Protein AF-A0A0F9SHR1-F1 (afdb_monomer_lite)

Secondary structure (DSSP, 8-state):
-PPP---GGGGGGGGGSTT--SHHHHHHHHT--S--HHHHHHHHHHHHHHHHHHHHHHHHHHTT-----GGGSS--

pLDDT: mean 85.65, std 14.46, range [39.16, 95.75]

Structure (mmCIF, N/CA/C/O backbone):
data_AF-A0A0F9SHR1-F1
#
_entry.id   AF-A0A0F9SHR1-F1
#
loop_
_atom_site.group_PDB
_atom_site.id
_atom_site.type_symbol
_atom_site.label_atom_id
_atom_site.label_alt_id
_atom_site.label_comp_id
_atom_site.label_asym_id
_atom_site.label_entity_id
_atom_site.label_seq_id
_atom_site.pdbx_PDB_ins_code
_atom_site.Cartn_x
_atom_site.Cartn_y
_atom_site.Cartn_z
_atom_site.occupancy
_atom_site.B_iso_or_equiv
_atom_site.auth_seq_id
_atom_site.auth_comp_id
_atom_site.auth_asym_id
_atom_site.auth_atom_id
_atom_site.pdbx_PDB_model_num
ATOM 1 N N . MET A 1 1 ? -5.874 9.775 -15.377 1.00 61.31 1 MET A N 1
ATOM 2 C CA . MET A 1 1 ? -6.020 8.892 -14.197 1.00 61.31 1 MET A CA 1
ATOM 3 C C . MET A 1 1 ? -6.139 9.763 -12.958 1.00 61.31 1 MET A C 1
ATOM 5 O O . MET A 1 1 ? -5.418 10.749 -12.876 1.00 61.31 1 MET A O 1
ATOM 9 N N . LYS A 1 2 ? -7.059 9.455 -12.037 1.00 77.06 2 LYS A N 1
ATOM 10 C CA . LYS A 1 2 ? -7.140 10.154 -10.745 1.00 77.06 2 LYS A CA 1
ATOM 11 C C . LYS A 1 2 ? -5.947 9.712 -9.889 1.00 77.06 2 LYS A C 1
ATOM 13 O O . LYS A 1 2 ? -5.743 8.509 -9.755 1.00 77.06 2 LYS A O 1
ATOM 18 N N . LYS A 1 3 ? -5.165 10.663 -9.365 1.00 89.62 3 LYS A N 1
ATOM 19 C CA . LYS A 1 3 ? -4.041 10.378 -8.458 1.00 89.62 3 LYS A CA 1
ATOM 20 C C . LYS A 1 3 ? -4.594 9.711 -7.195 1.00 89.62 3 LYS A C 1
ATOM 22 O O . LYS A 1 3 ? -5.551 10.218 -6.611 1.00 89.62 3 LYS A O 1
ATOM 27 N N . TRP A 1 4 ? -4.040 8.563 -6.825 1.00 94.00 4 TRP A N 1
ATOM 28 C CA . TRP A 1 4 ? -4.364 7.885 -5.576 1.00 94.00 4 TRP A CA 1
ATOM 29 C C . TRP A 1 4 ? -3.693 8.626 -4.419 1.00 94.00 4 TRP A C 1
ATOM 31 O O . TRP A 1 4 ? -2.530 9.014 -4.534 1.00 94.00 4 TRP A O 1
ATOM 41 N N . THR A 1 5 ? -4.423 8.824 -3.330 1.00 95.38 5 THR A N 1
ATOM 42 C CA . THR A 1 5 ? -3.941 9.485 -2.112 1.00 95.38 5 THR A CA 1
ATOM 43 C C . THR A 1 5 ? -4.133 8.553 -0.930 1.00 95.38 5 THR A C 1
ATOM 45 O O . THR A 1 5 ? -5.111 7.797 -0.906 1.00 95.38 5 THR A O 1
ATOM 48 N N . LEU A 1 6 ? -3.229 8.619 0.044 1.00 94.62 6 LEU A N 1
ATOM 49 C CA . LEU A 1 6 ? -3.309 7.791 1.240 1.00 94.62 6 LEU A CA 1
ATOM 50 C C . LEU A 1 6 ? -4.550 8.180 2.070 1.00 94.62 6 LEU A C 1
ATOM 52 O O . LEU A 1 6 ? -4.677 9.341 2.460 1.00 94.62 6 LEU A O 1
ATOM 56 N N . PRO A 1 7 ? -5.481 7.250 2.352 1.00 93.75 7 PRO A N 1
ATOM 57 C CA . PRO A 1 7 ? -6.625 7.540 3.213 1.00 93.75 7 PRO A CA 1
ATOM 58 C C . PRO A 1 7 ? -6.194 7.815 4.658 1.00 93.75 7 PRO A C 1
ATOM 60 O O . PRO A 1 7 ? -5.313 7.130 5.176 1.00 93.75 7 PRO A O 1
ATOM 63 N N . ASP A 1 8 ? -6.877 8.737 5.344 1.00 92.38 8 ASP A N 1
ATOM 64 C CA . ASP A 1 8 ? -6.530 9.130 6.721 1.00 92.38 8 ASP A CA 1
ATOM 65 C C . ASP A 1 8 ? -6.493 7.950 7.700 1.00 92.38 8 ASP A C 1
ATOM 67 O O . ASP A 1 8 ? -5.586 7.855 8.523 1.00 92.38 8 ASP A O 1
ATOM 71 N N . TRP A 1 9 ? -7.429 7.006 7.573 1.00 91.00 9 TRP A N 1
ATOM 72 C CA . TRP A 1 9 ? -7.482 5.819 8.433 1.00 91.00 9 TRP A CA 1
ATOM 73 C C . TRP A 1 9 ? -6.271 4.889 8.256 1.00 91.00 9 TRP A C 1
ATOM 75 O O . TRP A 1 9 ? -5.973 4.106 9.151 1.00 91.00 9 TRP A O 1
ATOM 85 N N . MET A 1 10 ? -5.574 4.956 7.114 1.00 93.31 10 MET A N 1
ATOM 86 C CA . MET A 1 10 ? -4.432 4.091 6.808 1.00 93.31 10 MET A CA 1
ATOM 87 C C . MET A 1 10 ? -3.109 4.658 7.342 1.00 93.31 10 MET A C 1
ATOM 89 O O . MET A 1 10 ? -2.149 3.904 7.498 1.00 93.31 10 MET A O 1
ATOM 93 N N . LYS A 1 11 ? -3.053 5.960 7.662 1.00 91.75 11 LYS A N 1
ATOM 94 C CA . LYS A 1 11 ? -1.845 6.648 8.153 1.00 91.75 11 LYS A CA 1
ATOM 95 C C . LYS A 1 11 ? -1.147 5.935 9.322 1.00 91.75 11 LYS A C 1
ATOM 97 O O . LYS A 1 11 ? 0.071 5.771 9.244 1.00 91.75 11 LYS A O 1
ATOM 102 N N . PRO A 1 12 ? -1.858 5.410 10.342 1.00 89.81 12 PRO A N 1
ATOM 103 C CA . PRO A 1 12 ? -1.220 4.685 11.444 1.00 89.81 12 PRO A CA 1
ATOM 104 C C . PRO A 1 12 ? -0.488 3.401 11.023 1.00 89.81 12 PRO A C 1
ATOM 106 O O . PRO A 1 12 ? 0.409 2.947 11.724 1.00 89.81 12 PRO A O 1
ATOM 109 N N . TYR A 1 13 ? -0.847 2.813 9.879 1.00 88.75 13 TYR A N 1
ATOM 110 C CA . TYR A 1 13 ? -0.267 1.563 9.381 1.00 88.75 13 TYR A CA 1
ATOM 111 C C . TYR A 1 13 ? 0.902 1.788 8.413 1.00 88.75 13 TYR A C 1
ATOM 113 O O . TYR A 1 13 ? 1.516 0.819 7.972 1.00 88.75 13 TYR A O 1
ATOM 121 N N . VAL A 1 14 ? 1.233 3.040 8.066 1.00 89.88 14 VAL A N 1
ATOM 122 C CA . VAL A 1 14 ? 2.281 3.358 7.076 1.00 89.88 14 VAL A CA 1
ATOM 123 C C . VAL A 1 14 ? 3.633 2.776 7.473 1.00 89.88 14 VAL A C 1
ATOM 125 O O . VAL A 1 14 ? 4.328 2.230 6.623 1.00 89.88 14 VAL A O 1
ATOM 128 N N . CYS A 1 15 ? 3.982 2.818 8.759 1.00 85.50 15 CYS A N 1
ATOM 129 C CA . CYS A 1 15 ? 5.234 2.257 9.267 1.00 85.50 15 CYS A CA 1
ATOM 130 C C . CYS A 1 15 ? 5.307 0.720 9.188 1.00 85.50 15 CYS A C 1
ATOM 132 O O . CYS A 1 15 ? 6.396 0.160 9.280 1.00 85.50 15 CYS A O 1
ATOM 134 N N . LEU A 1 16 ? 4.171 0.037 9.006 1.00 85.25 16 LEU A N 1
ATOM 135 C CA . LEU A 1 16 ? 4.098 -1.418 8.844 1.00 85.25 16 LEU A CA 1
ATOM 136 C C . LEU A 1 16 ? 4.208 -1.845 7.375 1.00 85.25 16 LEU A C 1
ATOM 138 O O . LEU A 1 16 ? 4.430 -3.023 7.085 1.00 85.25 16 LEU A O 1
ATOM 142 N N . LEU A 1 17 ? 4.044 -0.905 6.440 1.00 89.44 17 LEU A N 1
ATOM 143 C CA . LEU A 1 17 ? 4.173 -1.177 5.018 1.00 89.44 17 LEU A CA 1
ATOM 144 C C . LEU A 1 17 ? 5.651 -1.367 4.664 1.00 89.44 17 LEU A C 1
ATOM 146 O O . LEU A 1 17 ? 6.515 -0.545 4.961 1.00 89.44 17 LEU A O 1
ATOM 150 N N . SER A 1 18 ? 5.959 -2.475 3.999 1.00 86.56 18 SER A N 1
ATOM 151 C CA . SER A 1 18 ? 7.342 -2.796 3.646 1.00 86.56 18 SER A CA 1
ATOM 152 C C . SER A 1 18 ? 7.878 -1.859 2.560 1.00 86.56 18 SER A C 1
ATOM 154 O O . SER A 1 18 ? 7.193 -1.602 1.569 1.00 86.56 18 SER A O 1
ATOM 156 N N . ASN A 1 19 ? 9.154 -1.473 2.674 1.00 84.94 19 ASN A N 1
ATOM 157 C CA . ASN A 1 19 ? 9.896 -0.651 1.699 1.00 84.94 19 ASN A CA 1
ATOM 158 C C . ASN A 1 19 ? 9.422 0.807 1.572 1.00 84.94 19 ASN A C 1
ATOM 160 O O . ASN A 1 19 ? 9.751 1.472 0.589 1.00 84.94 19 ASN A O 1
ATOM 164 N N . VAL A 1 20 ? 8.671 1.303 2.554 1.00 88.50 20 VAL A N 1
ATOM 165 C CA . VAL A 1 20 ? 8.260 2.707 2.659 1.00 88.50 20 VAL A CA 1
ATOM 166 C C . VAL A 1 20 ? 8.538 3.218 4.066 1.00 88.50 20 VAL A C 1
ATOM 168 O O . VAL A 1 20 ? 8.580 2.441 5.016 1.00 88.50 20 VAL A O 1
ATOM 171 N N . GLN A 1 21 ? 8.764 4.523 4.193 1.00 82.62 21 GLN A N 1
ATOM 172 C CA . GLN A 1 21 ? 8.966 5.176 5.492 1.00 82.62 21 GLN A CA 1
ATOM 173 C C . GLN A 1 21 ? 7.976 6.316 5.727 1.00 82.62 21 GLN A C 1
ATOM 175 O O . GLN A 1 21 ? 7.715 6.679 6.870 1.00 82.62 21 GLN A O 1
ATOM 180 N N . THR A 1 22 ? 7.424 6.881 4.653 1.00 90.38 22 THR A N 1
ATOM 181 C CA . THR A 1 22 ? 6.606 8.093 4.696 1.00 90.38 22 THR A CA 1
ATOM 182 C C . THR A 1 22 ? 5.318 7.930 3.894 1.00 90.38 22 THR A C 1
ATOM 184 O O . THR A 1 22 ? 5.231 7.094 2.992 1.00 90.38 22 THR A O 1
ATOM 187 N N . GLU A 1 23 ? 4.318 8.764 4.188 1.00 92.00 23 GLU A N 1
ATOM 188 C CA . GLU A 1 23 ? 3.093 8.850 3.379 1.00 92.00 23 GLU A CA 1
ATOM 189 C C . GLU A 1 23 ? 3.417 9.202 1.917 1.00 92.00 23 GLU A C 1
ATOM 191 O O . GLU A 1 23 ? 2.839 8.633 0.991 1.00 92.00 23 GLU A O 1
ATOM 196 N N . GLU A 1 24 ? 4.400 10.084 1.707 1.00 93.19 24 GLU A N 1
ATOM 197 C CA . GLU A 1 24 ? 4.851 10.497 0.379 1.00 93.19 24 GLU A CA 1
ATOM 198 C C . GLU A 1 24 ? 5.425 9.322 -0.423 1.00 93.19 24 GLU A C 1
ATOM 200 O O . GLU A 1 24 ? 5.110 9.176 -1.606 1.00 93.19 24 GLU A O 1
ATOM 205 N N . ASP A 1 25 ? 6.208 8.437 0.204 1.00 92.75 25 ASP A N 1
ATOM 206 C CA . ASP A 1 25 ? 6.704 7.227 -0.457 1.00 92.75 25 ASP A CA 1
ATOM 207 C C . ASP A 1 25 ? 5.569 6.313 -0.903 1.00 92.75 25 ASP A C 1
ATOM 209 O O . ASP A 1 25 ? 5.594 5.798 -2.027 1.00 92.75 25 ASP A O 1
ATOM 213 N N . VAL A 1 26 ? 4.563 6.133 -0.041 1.00 94.06 26 VAL A N 1
ATOM 214 C CA . VAL A 1 26 ? 3.398 5.306 -0.355 1.00 94.06 26 VAL A CA 1
ATOM 215 C C . VAL A 1 26 ? 2.669 5.883 -1.559 1.00 94.06 26 VAL A C 1
ATOM 217 O O . VAL A 1 26 ? 2.432 5.169 -2.533 1.00 94.06 26 VAL A O 1
ATOM 220 N N . GLU A 1 27 ? 2.357 7.177 -1.544 1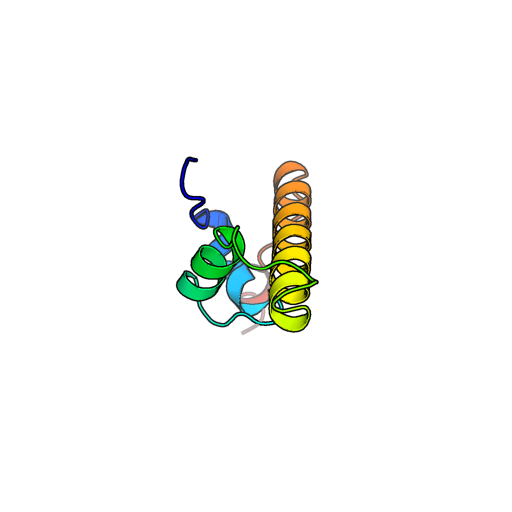.00 95.56 27 GLU A N 1
ATOM 221 C CA . GLU A 1 27 ? 1.671 7.823 -2.660 1.00 95.56 27 GLU A CA 1
ATOM 222 C C . GLU A 1 27 ? 2.503 7.798 -3.945 1.00 95.56 27 GLU A C 1
ATOM 224 O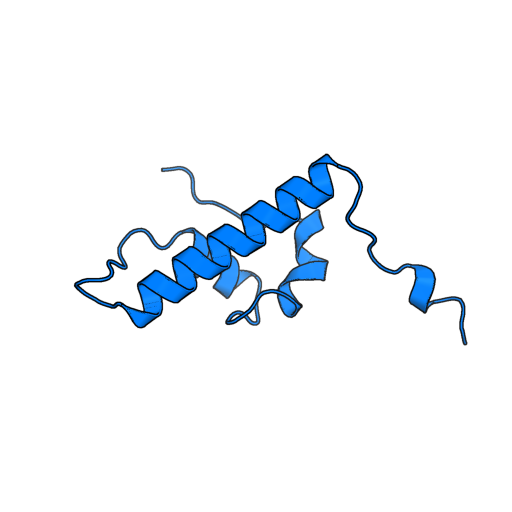 O . GLU A 1 27 ? 1.972 7.496 -5.018 1.00 95.56 27 GLU A O 1
ATOM 229 N N . ARG A 1 28 ? 3.809 8.070 -3.863 1.00 94.38 28 ARG A N 1
ATOM 230 C CA . ARG A 1 28 ? 4.722 8.040 -5.011 1.00 94.38 28 ARG A CA 1
ATOM 231 C C . ARG A 1 28 ? 4.745 6.664 -5.671 1.00 94.38 28 ARG A C 1
ATOM 233 O O . ARG A 1 28 ? 4.652 6.573 -6.894 1.00 94.38 28 ARG A O 1
ATOM 240 N N . LEU A 1 29 ? 4.848 5.596 -4.882 1.00 94.38 29 LEU A N 1
ATOM 241 C CA . LEU A 1 29 ? 4.904 4.220 -5.382 1.00 94.38 29 LEU A CA 1
ATOM 242 C C . LEU A 1 29 ? 3.530 3.700 -5.835 1.00 94.38 29 LEU A C 1
ATOM 244 O O . LEU A 1 29 ? 3.440 3.020 -6.858 1.00 94.38 29 LEU A O 1
ATOM 248 N N . MET A 1 30 ? 2.442 4.058 -5.145 1.00 94.75 30 MET A N 1
ATOM 249 C CA . MET A 1 30 ? 1.073 3.700 -5.549 1.00 94.75 30 MET A CA 1
ATOM 250 C C . MET A 1 30 ? 0.683 4.320 -6.895 1.00 94.75 30 MET A C 1
ATOM 252 O O . MET A 1 30 ? 0.011 3.668 -7.700 1.00 94.7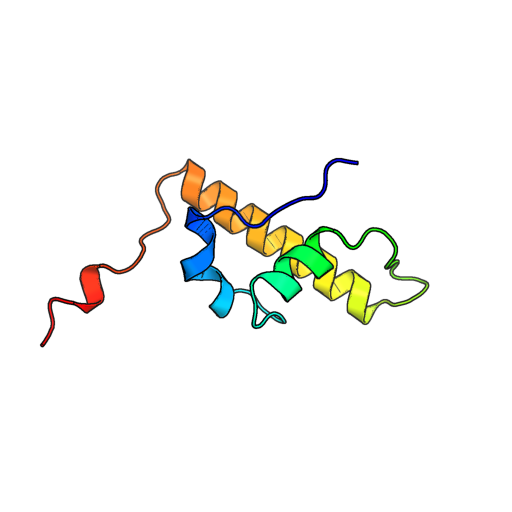5 30 MET A O 1
ATOM 256 N N . ASN A 1 31 ? 1.159 5.538 -7.165 1.00 94.75 31 ASN A N 1
ATOM 257 C CA . ASN A 1 31 ? 0.970 6.247 -8.433 1.00 94.75 31 ASN A CA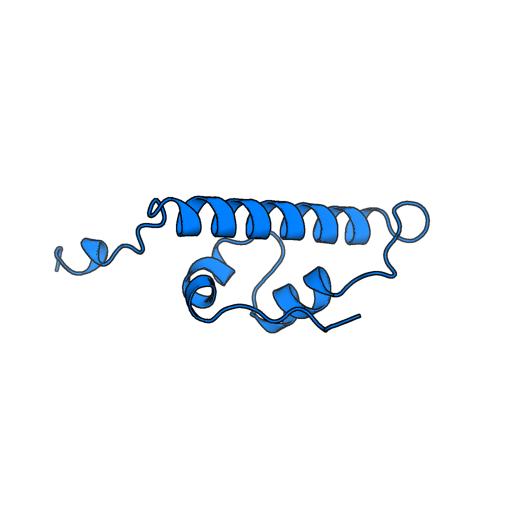 1
ATOM 258 C C . ASN A 1 31 ? 2.066 5.958 -9.473 1.00 94.75 31 ASN A C 1
ATOM 260 O O . ASN A 1 31 ? 2.079 6.574 -10.541 1.00 94.75 31 ASN A O 1
ATOM 264 N N . ASN A 1 32 ? 2.993 5.035 -9.197 1.00 90.75 32 ASN A N 1
ATOM 265 C CA . ASN A 1 32 ? 3.976 4.634 -10.191 1.00 90.75 32 ASN A CA 1
ATOM 266 C C . ASN A 1 32 ? 3.317 3.702 -11.223 1.00 90.75 32 ASN A C 1
ATOM 268 O O . ASN A 1 32 ? 2.910 2.570 -10.925 1.00 90.75 32 ASN A O 1
ATOM 272 N N . HIS A 1 33 ? 3.188 4.229 -12.440 1.00 83.38 33 HIS A N 1
ATOM 273 C CA . HIS A 1 33 ? 2.636 3.543 -13.609 1.00 83.38 33 HIS A CA 1
ATOM 274 C C . HIS A 1 33 ? 3.681 3.311 -14.706 1.00 83.38 33 HIS A C 1
ATOM 276 O O . HIS A 1 33 ? 3.360 2.710 -15.726 1.00 83.38 33 HIS A O 1
ATOM 282 N N . THR A 1 34 ? 4.903 3.806 -14.513 1.00 84.44 34 THR A N 1
ATOM 283 C CA . THR A 1 34 ? 5.975 3.760 -15.512 1.00 84.44 34 THR A CA 1
ATOM 284 C C . THR A 1 34 ? 6.961 2.632 -15.248 1.00 84.44 34 THR A C 1
ATOM 286 O O . THR A 1 34 ? 7.593 2.165 -16.179 1.00 84.44 34 THR A O 1
ATOM 289 N N . ALA A 1 35 ? 7.089 2.160 -14.005 1.00 84.44 35 ALA A N 1
ATOM 290 C CA . ALA A 1 35 ? 7.984 1.059 -13.681 1.00 84.44 35 ALA A CA 1
ATOM 291 C C . ALA A 1 35 ? 7.449 -0.271 -14.231 1.00 84.44 35 ALA A C 1
ATOM 293 O O . ALA A 1 35 ? 6.493 -0.843 -13.702 1.00 84.44 35 ALA A O 1
ATOM 294 N N . THR A 1 36 ? 8.103 -0.786 -15.269 1.00 84.56 36 THR A N 1
ATOM 295 C CA . THR A 1 36 ? 7.880 -2.141 -15.781 1.00 84.56 36 THR A CA 1
ATOM 296 C C . THR A 1 36 ? 8.989 -3.086 -15.320 1.00 84.56 36 THR A C 1
ATOM 298 O O . THR A 1 36 ? 10.097 -2.660 -14.993 1.00 84.56 36 THR A O 1
ATOM 301 N N . VAL A 1 37 ? 8.715 -4.395 -15.309 1.00 84.56 37 VAL A N 1
ATOM 302 C CA . VAL A 1 37 ? 9.725 -5.405 -14.941 1.00 84.56 37 VAL A CA 1
ATOM 303 C C . VAL A 1 37 ? 10.907 -5.409 -15.921 1.00 84.56 37 VAL A C 1
ATOM 305 O O . VAL A 1 37 ? 12.030 -5.691 -15.520 1.00 84.56 37 VAL A O 1
ATOM 308 N N . PHE A 1 38 ? 10.670 -5.053 -17.187 1.00 87.75 38 PHE A N 1
ATOM 309 C CA . PHE A 1 38 ? 11.703 -5.012 -18.225 1.00 87.75 38 PHE A CA 1
ATOM 310 C C . PHE A 1 38 ? 12.656 -3.820 -18.081 1.00 87.75 38 PHE A C 1
ATOM 312 O O . PHE A 1 38 ? 13.829 -3.942 -18.417 1.00 87.75 38 PHE A O 1
ATOM 319 N N . GLU A 1 39 ? 12.173 -2.688 -17.568 1.00 89.50 39 GLU A N 1
ATOM 320 C CA . GLU A 1 39 ? 12.980 -1.473 -17.399 1.00 89.50 39 GLU A CA 1
ATOM 321 C C . GLU A 1 39 ? 13.602 -1.385 -16.003 1.00 89.50 39 GLU A C 1
ATOM 323 O O . GLU A 1 39 ? 14.748 -0.968 -15.852 1.00 89.50 39 GLU A O 1
ATOM 328 N N . ASN A 1 40 ? 12.848 -1.763 -14.967 1.00 91.81 40 ASN A N 1
ATOM 329 C CA . ASN A 1 40 ? 13.301 -1.706 -13.583 1.00 91.81 40 ASN A CA 1
ATOM 330 C C . ASN A 1 40 ? 12.548 -2.727 -12.716 1.00 91.81 40 ASN A C 1
ATOM 332 O O . ASN A 1 40 ? 11.614 -2.390 -11.981 1.00 91.81 40 ASN A O 1
ATOM 336 N N . ALA A 1 41 ? 12.980 -3.990 -12.799 1.00 92.50 41 ALA A N 1
ATOM 337 C CA . ALA A 1 41 ? 12.402 -5.094 -12.035 1.00 92.50 41 ALA A CA 1
ATOM 338 C C . ALA A 1 41 ? 12.302 -4.823 -10.520 1.00 92.50 41 ALA A C 1
ATOM 340 O O . ALA A 1 41 ? 11.211 -5.024 -9.979 1.00 92.50 41 ALA A O 1
ATOM 341 N N . PRO A 1 42 ? 13.344 -4.321 -9.821 1.00 93.25 42 PRO A N 1
ATOM 342 C CA . PRO A 1 42 ? 13.235 -4.011 -8.395 1.00 93.25 42 PRO A CA 1
ATOM 343 C C . PRO A 1 42 ? 12.111 -3.017 -8.078 1.00 93.25 42 PRO A C 1
ATOM 345 O O . PRO A 1 42 ? 11.278 -3.281 -7.210 1.00 93.25 42 PRO A O 1
ATOM 348 N N . LEU A 1 43 ? 12.034 -1.901 -8.809 1.00 92.88 43 LEU A N 1
ATOM 349 C CA . LEU A 1 43 ? 11.010 -0.882 -8.574 1.00 92.88 43 LEU A CA 1
ATOM 350 C C . LEU A 1 43 ? 9.603 -1.401 -8.893 1.00 92.88 43 LEU A C 1
ATOM 352 O O . LEU A 1 43 ? 8.670 -1.150 -8.128 1.00 92.88 43 LEU A O 1
ATOM 356 N N . ALA A 1 44 ? 9.451 -2.153 -9.984 1.00 93.50 44 ALA A N 1
ATOM 357 C CA . ALA A 1 44 ? 8.178 -2.763 -10.356 1.00 93.50 44 ALA A CA 1
ATOM 358 C C . ALA A 1 44 ? 7.676 -3.733 -9.270 1.00 93.50 44 ALA A C 1
ATOM 360 O O . ALA A 1 44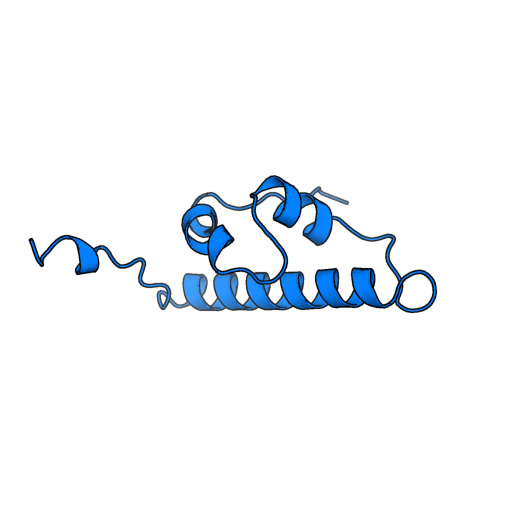 ? 6.506 -3.674 -8.883 1.00 93.50 44 ALA A O 1
ATOM 361 N N . LEU A 1 45 ? 8.561 -4.574 -8.720 1.00 93.56 45 LEU A N 1
ATOM 362 C CA . LEU A 1 45 ? 8.223 -5.502 -7.637 1.00 93.56 45 LEU A CA 1
ATOM 363 C C . LEU A 1 45 ? 7.839 -4.773 -6.343 1.00 93.56 45 LEU A C 1
ATOM 365 O O . LEU A 1 45 ? 6.861 -5.159 -5.702 1.00 93.56 45 LEU A O 1
ATOM 369 N N . ILE A 1 46 ? 8.541 -3.691 -5.986 1.00 94.12 46 ILE A N 1
ATOM 370 C CA . ILE A 1 46 ? 8.182 -2.851 -4.832 1.00 94.12 46 ILE A CA 1
ATOM 371 C C . ILE A 1 46 ? 6.776 -2.263 -5.016 1.00 94.12 46 ILE A C 1
ATOM 373 O O . ILE A 1 46 ? 5.950 -2.354 -4.108 1.00 94.12 46 ILE A O 1
ATOM 377 N N . CYS A 1 47 ? 6.465 -1.725 -6.200 1.00 94.06 47 CYS A N 1
ATOM 378 C CA . CYS A 1 47 ? 5.151 -1.142 -6.482 1.00 94.06 47 CYS A CA 1
ATOM 379 C C . CYS A 1 47 ? 4.026 -2.185 -6.387 1.00 94.06 47 CYS A C 1
ATOM 381 O O . CYS A 1 47 ? 2.965 -1.908 -5.828 1.00 94.06 47 CYS A O 1
ATOM 383 N N . VAL A 1 48 ? 4.244 -3.393 -6.916 1.00 93.94 48 VAL A N 1
ATOM 384 C CA . VAL A 1 48 ? 3.269 -4.496 -6.841 1.00 93.94 48 VAL A CA 1
ATOM 385 C C . VAL A 1 48 ? 3.086 -4.987 -5.402 1.00 93.94 48 VAL A C 1
ATOM 387 O O . VAL A 1 48 ? 1.950 -5.207 -4.968 1.00 93.94 48 VAL A O 1
ATOM 390 N N . SER A 1 49 ? 4.178 -5.119 -4.645 1.00 94.50 49 SER A N 1
ATOM 391 C CA . SER A 1 49 ? 4.137 -5.509 -3.233 1.00 94.50 49 SER A CA 1
ATOM 392 C C . SER A 1 49 ? 3.334 -4.504 -2.405 1.00 94.50 49 SER A C 1
ATOM 394 O O . SER A 1 49 ? 2.402 -4.892 -1.699 1.00 94.50 49 SER A O 1
ATOM 396 N N . LEU A 1 50 ? 3.611 -3.206 -2.564 1.00 95.38 50 LEU A N 1
ATOM 397 C CA . LEU A 1 50 ? 2.887 -2.145 -1.865 1.00 95.38 50 LEU A CA 1
ATOM 398 C C . LEU A 1 50 ? 1.392 -2.146 -2.213 1.00 95.38 50 LEU A C 1
ATOM 400 O O . LEU A 1 50 ? 0.552 -2.130 -1.315 1.00 95.38 50 LEU A O 1
ATOM 404 N N . LYS A 1 51 ? 1.041 -2.247 -3.503 1.00 95.12 51 LYS A N 1
ATOM 405 C CA . LYS A 1 51 ? -0.364 -2.336 -3.949 1.00 95.12 51 LYS A CA 1
ATOM 406 C C . LYS A 1 51 ? -1.092 -3.522 -3.314 1.00 95.12 51 LYS A C 1
ATOM 408 O O . LYS A 1 51 ? -2.267 -3.405 -2.961 1.00 95.12 51 LYS A O 1
ATOM 413 N N . SER A 1 52 ? -0.402 -4.646 -3.137 1.00 95.44 52 SER A N 1
ATOM 414 C CA . SER A 1 52 ? -0.959 -5.841 -2.495 1.00 95.44 52 SER A CA 1
ATOM 415 C C . SER A 1 52 ? -1.202 -5.625 -0.999 1.00 95.44 52 SER A C 1
ATOM 417 O O . SER A 1 52 ? -2.275 -5.970 -0.507 1.00 95.44 52 SER A O 1
ATOM 419 N N . GLN A 1 53 ? -0.261 -4.992 -0.293 1.00 94.88 53 GLN A N 1
ATOM 420 C CA . GLN A 1 53 ? -0.402 -4.651 1.129 1.00 94.88 53 GLN A CA 1
ATOM 421 C C . GLN A 1 53 ? -1.543 -3.649 1.364 1.00 94.88 53 GLN A C 1
ATOM 423 O O . GLN A 1 53 ? -2.404 -3.887 2.207 1.00 94.88 53 GLN A O 1
ATOM 428 N N . VAL A 1 54 ? -1.627 -2.587 0.555 1.00 94.94 54 VAL A N 1
ATOM 429 C CA . VAL A 1 54 ? -2.736 -1.613 0.593 1.00 94.94 54 VAL A CA 1
ATOM 430 C C . VAL A 1 54 ? -4.079 -2.297 0.320 1.00 94.94 54 VAL A C 1
ATOM 432 O O . VAL A 1 54 ? -5.067 -2.039 1.004 1.00 94.94 54 VAL A O 1
ATOM 435 N N . THR A 1 55 ? -4.129 -3.213 -0.651 1.00 95.75 55 THR A N 1
ATOM 436 C CA . THR A 1 55 ? -5.342 -3.995 -0.944 1.00 95.75 55 THR A CA 1
ATOM 437 C C . THR A 1 55 ? -5.746 -4.882 0.234 1.00 95.75 55 THR A C 1
ATOM 439 O O . THR A 1 55 ? -6.935 -4.990 0.534 1.00 95.75 55 THR A O 1
ATOM 442 N N . LEU A 1 56 ? -4.781 -5.509 0.911 1.00 94.12 56 LEU A N 1
ATOM 443 C CA . LEU A 1 56 ? -5.041 -6.299 2.110 1.00 94.12 56 LEU A CA 1
ATOM 444 C C . LEU A 1 56 ? -5.599 -5.422 3.237 1.00 94.12 56 LEU A C 1
ATOM 446 O O . LEU A 1 56 ? -6.636 -5.772 3.793 1.00 94.12 56 LEU A O 1
ATOM 450 N N . LEU A 1 57 ? -4.976 -4.274 3.516 1.00 93.50 57 LEU A N 1
ATOM 451 C CA . LEU A 1 57 ? -5.458 -3.331 4.529 1.00 93.50 57 LEU A CA 1
ATOM 452 C C . LEU A 1 57 ? -6.885 -2.861 4.232 1.00 93.50 57 LEU A C 1
ATOM 454 O O . LEU A 1 57 ? -7.724 -2.919 5.122 1.00 93.50 57 LEU A O 1
ATOM 458 N N . ASN A 1 58 ? -7.196 -2.485 2.986 1.00 94.19 58 ASN A N 1
ATOM 459 C CA . ASN A 1 58 ? -8.566 -2.123 2.593 1.00 94.19 58 ASN A CA 1
ATOM 460 C C . ASN A 1 58 ? -9.558 -3.252 2.911 1.00 94.19 58 ASN A C 1
ATOM 462 O O . ASN A 1 58 ? -10.588 -3.022 3.531 1.00 94.19 58 ASN A O 1
ATOM 466 N N . ARG A 1 59 ? -9.227 -4.500 2.554 1.00 94.88 59 ARG A N 1
ATOM 467 C CA . ARG A 1 59 ? -10.104 -5.654 2.817 1.00 94.88 59 ARG A CA 1
ATOM 468 C C . ARG A 1 59 ? -10.287 -5.942 4.303 1.00 94.88 59 ARG A C 1
ATOM 470 O O . ARG A 1 59 ? -11.345 -6.429 4.689 1.00 94.88 59 ARG A O 1
ATOM 477 N N . LEU A 1 60 ? -9.257 -5.718 5.116 1.00 93.19 60 LEU A N 1
ATOM 478 C CA . LEU A 1 60 ? -9.352 -5.872 6.565 1.00 93.19 60 LEU A CA 1
ATOM 479 C C . LEU A 1 60 ? -10.209 -4.756 7.170 1.00 93.19 60 LEU A C 1
ATOM 481 O O . LEU A 1 60 ? -11.071 -5.053 7.994 1.00 93.19 60 LEU A O 1
ATOM 485 N N . GLN A 1 61 ? -10.038 -3.514 6.708 1.00 92.88 61 GLN A N 1
ATOM 486 C CA . GLN A 1 61 ? -10.851 -2.367 7.114 1.00 92.88 61 GLN A CA 1
ATOM 487 C C . GLN A 1 61 ? -12.330 -2.589 6.783 1.00 92.88 61 GLN A C 1
ATOM 489 O O . GLN A 1 61 ? -13.178 -2.471 7.663 1.00 92.88 61 GLN A O 1
ATOM 494 N N . ASP A 1 62 ? -12.637 -2.999 5.549 1.00 93.06 62 ASP A N 1
ATOM 495 C CA . ASP A 1 62 ? -14.004 -3.271 5.080 1.00 93.06 62 ASP A CA 1
ATOM 496 C C . ASP A 1 62 ? -14.701 -4.377 5.891 1.00 93.06 62 ASP A C 1
ATOM 498 O O . ASP A 1 62 ? -15.928 -4.446 5.948 1.00 93.06 62 ASP A O 1
ATOM 502 N N . ARG A 1 63 ? -13.920 -5.264 6.518 1.00 94.19 63 ARG A N 1
ATOM 503 C CA . ARG A 1 63 ? -14.411 -6.353 7.373 1.00 94.19 63 ARG A CA 1
ATOM 504 C C . ARG A 1 63 ? -14.403 -6.008 8.863 1.00 94.19 63 ARG A C 1
ATOM 506 O O . ARG A 1 63 ? -14.773 -6.865 9.659 1.00 94.19 63 ARG A O 1
ATOM 513 N N . GLY A 1 64 ? -13.962 -4.808 9.245 1.00 91.31 64 GLY A N 1
ATOM 514 C CA . GLY A 1 64 ? -13.807 -4.411 10.648 1.00 91.31 64 GLY A CA 1
ATOM 515 C C . GLY A 1 64 ? -12.747 -5.222 11.401 1.00 91.31 64 GLY A C 1
ATOM 516 O O . GLY A 1 64 ? -12.863 -5.406 12.607 1.00 91.31 64 GLY A O 1
ATOM 517 N N . LEU A 1 65 ? -11.744 -5.753 10.692 1.00 89.00 65 LEU A N 1
ATOM 518 C CA . LEU A 1 65 ? -10.679 -6.597 11.252 1.00 89.00 65 LEU A CA 1
ATOM 519 C C . LEU A 1 65 ? -9.387 -5.828 11.548 1.00 89.00 65 LEU A C 1
ATOM 521 O O . LEU A 1 65 ? -8.436 -6.411 12.064 1.00 89.00 65 LEU A O 1
ATOM 525 N N . LEU A 1 66 ? -9.327 -4.541 11.201 1.00 84.25 66 LEU A N 1
ATOM 526 C CA . LEU A 1 66 ? -8.234 -3.680 11.628 1.00 84.25 66 LEU A CA 1
ATOM 527 C C . LEU A 1 66 ? -8.498 -3.218 13.059 1.00 84.25 66 LEU A C 1
ATOM 529 O O . LEU A 1 66 ? -9.344 -2.365 13.310 1.00 84.25 66 LEU A O 1
ATOM 533 N N . LEU A 1 67 ? -7.758 -3.807 13.991 1.00 70.06 67 LEU A N 1
ATOM 534 C CA . LEU A 1 67 ? -7.631 -3.302 15.347 1.00 70.06 67 LEU A CA 1
ATOM 535 C C . LEU A 1 67 ? -6.416 -2.374 15.344 1.00 70.06 67 LEU A C 1
ATOM 537 O O . LEU A 1 67 ? -5.295 -2.809 15.080 1.00 70.06 67 LEU A O 1
ATOM 541 N N . LEU A 1 68 ? -6.638 -1.079 15.541 1.00 64.31 68 LEU A N 1
ATOM 542 C CA . LEU A 1 68 ? -5.569 -0.205 16.004 1.00 64.31 68 LEU A CA 1
ATOM 543 C C . LEU A 1 68 ? -5.525 -0.416 17.515 1.00 64.31 68 LEU A C 1
ATOM 545 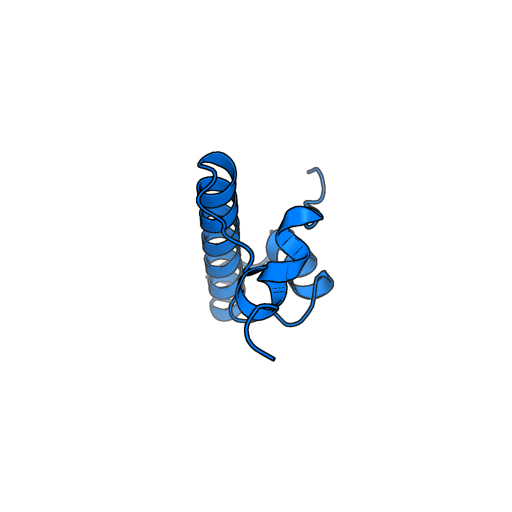O O . LEU A 1 68 ? -6.553 -0.214 18.160 1.00 64.31 68 LEU A O 1
ATOM 549 N N . ASP A 1 69 ? -4.404 -0.895 18.057 1.00 57.31 69 ASP A N 1
ATOM 550 C CA . ASP A 1 69 ? -4.254 -1.123 19.496 1.00 57.31 69 ASP A CA 1
ATOM 551 C C . ASP A 1 69 ? -4.389 0.207 20.255 1.00 57.31 69 ASP A C 1
ATOM 553 O O . ASP A 1 69 ? -3.411 0.844 20.626 1.00 57.31 69 ASP A O 1
ATOM 557 N N . SER A 1 70 ? -5.623 0.591 20.571 1.00 49.19 70 SER A N 1
ATOM 558 C CA . SER A 1 70 ? -5.927 1.334 21.791 1.00 49.19 70 SER A CA 1
ATOM 559 C C . SER A 1 70 ? -5.705 0.460 23.038 1.00 49.19 70 SER A C 1
ATOM 561 O O . SER A 1 70 ? -5.851 0.935 24.153 1.00 49.19 70 SER A O 1
ATOM 563 N N . ALA A 1 71 ? -5.340 -0.819 22.865 1.00 47.38 71 ALA A N 1
ATOM 564 C CA . ALA A 1 71 ? -5.017 -1.767 23.929 1.00 47.38 71 ALA A CA 1
ATOM 565 C C . ALA A 1 71 ? -3.572 -1.655 24.462 1.00 47.38 71 ALA A C 1
ATOM 567 O O . ALA A 1 71 ? -3.224 -2.354 25.410 1.00 47.38 71 ALA A O 1
ATOM 568 N N . LEU A 1 72 ? -2.728 -0.785 23.892 1.00 49.50 72 LEU A N 1
ATOM 569 C CA . LEU A 1 72 ? -1.384 -0.511 24.425 1.00 49.50 72 LEU A CA 1
ATOM 570 C C . LEU A 1 72 ? -1.352 0.629 25.461 1.00 49.50 72 LEU A C 1
ATOM 572 O O . LEU A 1 72 ? -0.301 0.861 26.052 1.00 49.50 72 LEU A O 1
ATOM 576 N N . GLU A 1 73 ? -2.476 1.309 25.720 1.00 46.66 73 GLU A N 1
ATOM 577 C CA . GLU A 1 73 ? -2.561 2.377 26.734 1.00 46.66 73 GLU A CA 1
ATOM 578 C C . GLU A 1 73 ? -3.049 1.901 28.121 1.00 46.66 73 GLU A C 1
ATOM 580 O O . GLU A 1 73 ? -2.910 2.643 29.086 1.00 46.66 73 GLU A O 1
ATOM 585 N N . ASP A 1 74 ? -3.527 0.657 28.275 1.00 48.28 74 ASP A N 1
ATOM 586 C CA . ASP A 1 74 ? -4.056 0.135 29.559 1.00 48.28 74 ASP A CA 1
ATOM 587 C C . ASP A 1 74 ? -3.022 -0.630 30.422 1.00 48.28 74 ASP A C 1
ATOM 589 O O . ASP A 1 74 ? -3.359 -1.284 31.416 1.00 48.28 74 ASP A O 1
ATOM 593 N N . HIS A 1 75 ? -1.735 -0.546 30.077 1.00 46.66 75 HIS A N 1
ATOM 594 C CA . HIS A 1 75 ? -0.638 -1.110 30.871 1.00 46.66 75 HIS A CA 1
ATOM 595 C C . HIS A 1 75 ? 0.455 -0.062 31.135 1.00 46.66 75 HIS A C 1
ATOM 597 O O . HIS A 1 75 ? 1.557 -0.132 30.589 1.00 46.66 75 HIS A O 1
ATOM 603 N N . SER A 1 76 ? 0.156 0.924 31.982 1.00 39.16 76 SER A N 1
ATOM 604 C CA . SER A 1 76 ? 1.134 1.796 32.655 1.00 39.16 76 SER A CA 1
ATOM 605 C C . SER A 1 76 ? 0.627 2.206 34.032 1.00 39.16 76 SER A C 1
ATOM 607 O O . SER A 1 76 ? -0.580 2.506 34.146 1.00 39.16 76 SER A O 1
#

Sequence (76 aa):
MKKWTLPDWMKPYVCLLSNVQTEEDVERLMNNHTATVFENAPLALICVSLKSQVTLLNRLQDRGLLLLDSALEDHS

Foldseek 3Di:
DDQDADDPVCQVCQCVQPPGDDSVRLSVLCPDPPDDCVVPVVSVVSSVSSVVVVVVVVVCVVVVNDDPPPVVVPPD

Organism: NCBI:txid412755

Radius of gyration: 14.57 Å; chains: 1; bounding box: 28×17×51 Å